Protein AF-A0A139HBT8-F1 (afdb_monomer)

Sequence (169 aa):
MERLTIATDGSRWSGDAAGCAFAMQWYDGHSSLRIVGFLRAIAPVAHAEFAELAGIELAFEHLLWDLEHGNVRGEVGHIDFVSDCLNAVNKINAVRSGTSEYEGTRVRRVVEMAEQVLGEYGIVVSFRWVRRNTLPEQQDADAWANEASSLSWEHGLVEEQTITRRKRS

InterPro domains:
  IPR012337 Ribonuclease H-like superfamily [SSF53098] (4-151)
  IPR036397 Ribonuclease H superfa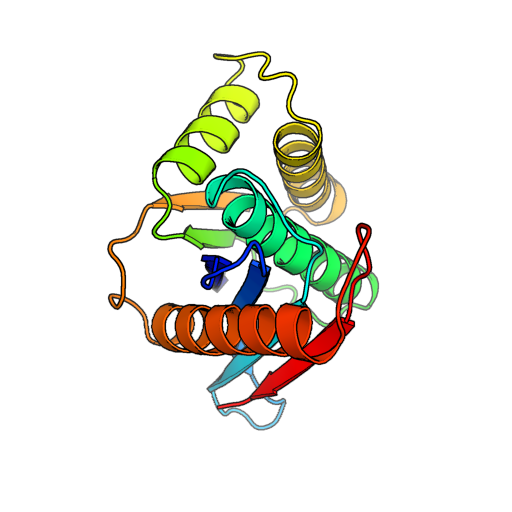mily [G3DSA:3.30.420.10] (1-150)

Solvent-accessible surface area (backbone atoms only — not comparable to full-atom values): 8591 Å² total; per-residue (Å²): 121,42,74,48,56,37,19,27,20,38,24,65,46,86,92,42,16,13,4,11,5,22,14,21,74,40,69,77,84,74,87,43,80,34,42,35,36,40,25,28,15,32,22,57,53,99,46,55,60,57,26,33,48,49,5,50,43,52,46,47,58,52,49,52,53,32,53,77,70,63,70,54,63,91,53,53,41,33,41,34,43,34,28,58,53,51,66,51,41,49,52,41,53,29,40,72,67,69,76,37,84,68,81,53,65,66,49,50,50,47,47,52,52,45,48,46,43,32,75,78,69,64,24,46,66,47,77,40,67,42,70,78,74,74,46,76,32,37,46,52,4,44,55,35,2,47,50,14,8,50,50,17,52,78,68,60,47,86,51,90,49,78,52,76,47,83,50,76,107

Mean predicted aligned error: 5.36 Å

Organism: NCBI:txid321146

Radius of gyration: 15.25 Å; Cα contacts (8 Å, |Δi|>4): 388; chains: 1; bounding box: 41×29×39 Å

pLDDT: mean 86.59, std 10.8, range [56.44, 97.38]

Structure (mmCIF, N/CA/C/O backbone):
data_AF-A0A139HBT8-F1
#
_entry.id   AF-A0A139HBT8-F1
#
loop_
_atom_site.group_PDB
_atom_site.id
_atom_site.type_symbol
_atom_site.label_atom_id
_atom_site.label_alt_id
_atom_site.label_comp_id
_atom_site.label_asym_id
_atom_site.label_entity_id
_atom_site.label_seq_id
_atom_site.pdbx_PDB_ins_code
_atom_site.Cartn_x
_atom_site.Cartn_y
_atom_site.Cartn_z
_atom_site.occupancy
_atom_site.B_iso_or_equiv
_atom_site.auth_seq_id
_atom_site.auth_comp_id
_atom_site.auth_asym_id
_atom_site.auth_atom_id
_atom_site.pdbx_PDB_model_num
ATOM 1 N N . MET A 1 1 ? -16.261 -4.623 15.830 1.00 60.69 1 MET A N 1
ATOM 2 C CA . MET A 1 1 ? -15.343 -3.771 15.056 1.00 60.69 1 MET A CA 1
ATOM 3 C C . MET A 1 1 ? -14.705 -4.661 14.012 1.00 60.69 1 MET A C 1
ATOM 5 O O . MET A 1 1 ? -14.072 -5.645 14.381 1.00 60.69 1 MET A O 1
ATOM 9 N N . GLU A 1 2 ? -15.011 -4.404 12.746 1.00 81.38 2 GLU A N 1
ATOM 10 C CA . GLU A 1 2 ? -14.566 -5.207 11.606 1.00 81.38 2 GLU A CA 1
ATOM 11 C C . GLU A 1 2 ? -13.110 -4.862 11.261 1.00 81.38 2 GLU A C 1
ATOM 13 O O . GLU A 1 2 ? -12.663 -3.727 11.466 1.00 81.38 2 GLU A O 1
ATOM 18 N N . ARG A 1 3 ? -12.365 -5.864 10.783 1.00 86.94 3 ARG A N 1
ATOM 19 C CA . ARG A 1 3 ? -10.959 -5.740 10.395 1.00 86.94 3 ARG A CA 1
ATOM 20 C C . ARG A 1 3 ? -10.827 -6.017 8.903 1.00 86.94 3 ARG A C 1
ATOM 22 O O . ARG A 1 3 ? -11.146 -7.117 8.463 1.00 86.94 3 ARG A O 1
ATOM 29 N N . LEU A 1 4 ? -10.345 -5.036 8.152 1.00 89.94 4 LEU A N 1
ATOM 30 C CA . LEU A 1 4 ? -10.095 -5.146 6.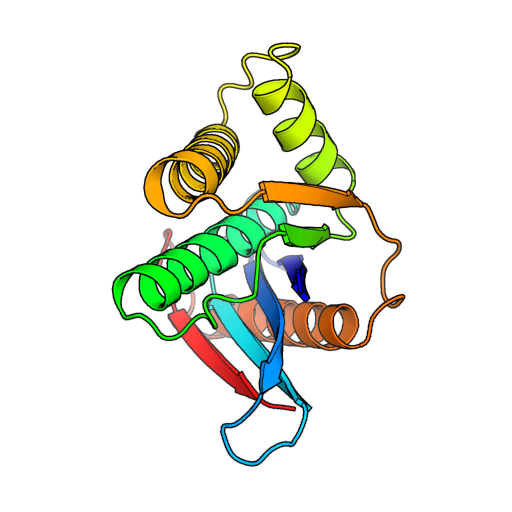716 1.00 89.94 4 LEU A CA 1
ATOM 31 C C . LEU A 1 4 ? -8.633 -5.530 6.476 1.00 89.94 4 LEU A C 1
ATOM 33 O O . LEU A 1 4 ? -7.744 -5.025 7.156 1.00 89.94 4 LEU A O 1
ATOM 37 N N . THR A 1 5 ? -8.376 -6.399 5.501 1.00 93.06 5 THR A N 1
ATOM 38 C CA . THR A 1 5 ? -7.015 -6.700 5.034 1.00 93.06 5 THR A CA 1
ATOM 39 C C . THR A 1 5 ? -6.868 -6.249 3.589 1.00 93.06 5 THR A C 1
ATOM 41 O O . THR A 1 5 ? -7.685 -6.610 2.744 1.00 93.06 5 THR A O 1
ATOM 44 N N . ILE A 1 6 ? -5.821 -5.475 3.323 1.00 95.38 6 ILE A N 1
ATOM 45 C CA . ILE A 1 6 ? -5.417 -5.013 2.002 1.00 95.38 6 ILE A CA 1
ATOM 46 C C . ILE A 1 6 ? -4.040 -5.609 1.713 1.00 95.38 6 ILE A C 1
ATOM 48 O O . ILE A 1 6 ? -3.063 -5.283 2.388 1.00 95.38 6 ILE A O 1
ATOM 52 N N . ALA A 1 7 ? -3.968 -6.505 0.735 1.00 96.81 7 ALA A N 1
ATOM 53 C CA . ALA A 1 7 ? -2.717 -7.069 0.251 1.00 96.81 7 ALA A CA 1
ATOM 54 C C . ALA A 1 7 ? -2.146 -6.202 -0.867 1.00 96.81 7 ALA A C 1
ATOM 56 O O . ALA A 1 7 ? -2.885 -5.759 -1.741 1.00 96.81 7 ALA A O 1
ATOM 57 N N . THR A 1 8 ? -0.841 -5.967 -0.845 1.00 97.12 8 THR A N 1
ATOM 58 C CA . THR A 1 8 ? -0.134 -5.124 -1.816 1.00 97.12 8 THR A CA 1
ATOM 59 C C . THR A 1 8 ? 1.067 -5.871 -2.367 1.00 97.12 8 THR A C 1
ATOM 61 O O . THR A 1 8 ? 1.713 -6.596 -1.609 1.00 97.12 8 THR A O 1
ATOM 64 N N . ASP A 1 9 ? 1.393 -5.640 -3.633 1.00 96.00 9 ASP A N 1
ATOM 65 C CA . ASP A 1 9 ? 2.559 -6.231 -4.289 1.00 96.00 9 ASP A CA 1
ATOM 66 C C . ASP A 1 9 ? 3.193 -5.254 -5.288 1.00 96.00 9 ASP A C 1
ATOM 68 O O . ASP A 1 9 ? 2.511 -4.405 -5.883 1.00 96.00 9 ASP A O 1
ATOM 72 N N . GLY A 1 10 ? 4.506 -5.377 -5.465 1.00 94.00 10 GLY A N 1
ATOM 73 C CA . GLY A 1 10 ? 5.295 -4.655 -6.449 1.00 94.00 10 GLY A CA 1
ATOM 74 C C . GLY A 1 10 ? 6.100 -5.611 -7.321 1.00 94.00 10 GLY A C 1
ATOM 75 O O . GLY A 1 10 ? 6.935 -6.367 -6.839 1.00 94.00 10 GLY A O 1
ATOM 76 N N . SER A 1 11 ? 5.943 -5.502 -8.638 1.00 92.00 11 SER A N 1
ATOM 77 C CA . SER A 1 11 ? 6.692 -6.300 -9.604 1.00 92.00 11 SER A CA 1
ATOM 78 C C . SER A 1 11 ? 7.639 -5.443 -10.436 1.00 92.00 11 SER A C 1
ATOM 80 O O . SER A 1 11 ? 7.325 -4.326 -10.859 1.00 92.00 11 SER A O 1
ATOM 82 N N . ARG A 1 12 ? 8.813 -6.012 -10.712 1.00 89.69 12 ARG A N 1
ATOM 83 C CA . ARG A 1 12 ? 9.764 -5.524 -11.710 1.00 89.69 12 ARG A CA 1
ATOM 84 C C . ARG A 1 12 ? 10.027 -6.642 -12.711 1.00 89.69 12 ARG A C 1
ATOM 86 O O . ARG A 1 12 ? 10.636 -7.654 -12.360 1.00 89.69 12 ARG A O 1
ATOM 93 N N . TRP A 1 13 ? 9.623 -6.435 -13.958 1.00 73.56 13 TRP A N 1
ATOM 94 C CA . TRP A 1 13 ? 9.933 -7.325 -15.070 1.00 73.56 13 TRP A CA 1
ATOM 95 C C . TRP A 1 13 ? 11.216 -6.869 -15.791 1.00 73.56 13 TRP A C 1
ATOM 97 O O . TRP A 1 13 ? 11.749 -5.786 -15.547 1.00 73.56 13 TRP A O 1
ATOM 107 N N . SER A 1 14 ? 11.792 -7.733 -16.628 1.00 63.78 14 SER A N 1
ATOM 108 C CA . SER A 1 14 ? 13.081 -7.500 -17.297 1.00 63.78 14 SER A CA 1
ATOM 109 C C . SER A 1 14 ? 13.111 -6.187 -18.091 1.00 63.78 14 SER A C 1
ATOM 111 O O . SER A 1 14 ? 12.121 -5.842 -18.727 1.00 63.78 14 SER A O 1
ATOM 113 N N . GLY A 1 15 ? 14.261 -5.502 -18.135 1.00 57.91 15 GLY A N 1
ATOM 114 C CA . GLY A 1 15 ? 14.422 -4.285 -18.951 1.00 57.91 15 GLY A CA 1
ATOM 115 C C . GLY A 1 15 ? 13.815 -3.025 -18.330 1.00 57.91 15 GLY A C 1
ATOM 116 O O . GLY A 1 15 ? 13.382 -2.133 -19.045 1.00 57.91 15 GLY A O 1
ATOM 117 N N . ASP A 1 16 ? 13.793 -2.985 -16.999 1.00 70.75 16 ASP A N 1
ATOM 118 C CA . ASP A 1 16 ? 13.393 -1.865 -16.145 1.00 70.75 16 ASP A CA 1
ATOM 119 C C . ASP A 1 16 ? 11.887 -1.621 -15.985 1.00 70.75 16 ASP A C 1
ATOM 121 O O . ASP A 1 16 ? 11.522 -0.862 -15.101 1.00 70.75 16 ASP A O 1
ATOM 125 N N . ALA A 1 17 ? 11.002 -2.327 -16.691 1.00 82.56 17 ALA A N 1
ATOM 126 C CA . ALA A 1 17 ? 9.555 -2.193 -16.500 1.00 82.56 17 ALA A CA 1
ATOM 127 C C . ALA A 1 17 ? 9.098 -2.547 -15.070 1.00 82.56 17 ALA A C 1
ATOM 129 O O . ALA A 1 17 ? 9.541 -3.533 -14.476 1.00 82.56 17 ALA A O 1
ATOM 130 N N . ALA A 1 18 ? 8.156 -1.778 -14.523 1.00 89.44 18 ALA A N 1
ATOM 131 C CA . ALA A 1 18 ? 7.674 -1.961 -13.158 1.00 89.44 18 ALA A CA 1
ATOM 132 C C . ALA A 1 18 ? 6.172 -1.707 -13.028 1.00 89.44 18 ALA A C 1
ATOM 134 O O . ALA A 1 18 ? 5.562 -0.955 -13.788 1.00 89.44 18 ALA A O 1
ATOM 135 N N . GLY A 1 19 ? 5.563 -2.370 -12.057 1.00 91.81 19 GLY A N 1
ATOM 136 C CA . GLY A 1 19 ? 4.147 -2.252 -11.770 1.00 91.81 19 GLY A CA 1
ATOM 137 C C . GLY A 1 19 ? 3.869 -2.568 -10.317 1.00 91.81 19 GLY A C 1
ATOM 138 O O . GLY A 1 19 ? 4.645 -3.253 -9.658 1.00 91.81 19 GLY A O 1
ATOM 139 N N . CYS A 1 20 ? 2.761 -2.061 -9.812 1.00 94.38 20 CYS A N 1
ATOM 140 C CA . CYS A 1 20 ? 2.296 -2.377 -8.477 1.00 94.38 20 CYS A CA 1
ATOM 141 C C . CYS A 1 20 ? 0.800 -2.648 -8.489 1.00 94.38 20 CYS A C 1
ATOM 143 O O . CYS A 1 20 ? 0.084 -2.270 -9.423 1.00 94.38 20 CYS A O 1
ATOM 145 N N . ALA A 1 21 ? 0.322 -3.312 -7.451 1.00 95.56 21 ALA A N 1
ATOM 146 C CA . ALA A 1 21 ? -1.092 -3.550 -7.268 1.00 95.56 21 ALA A CA 1
ATOM 147 C C . ALA A 1 21 ? -1.442 -3.663 -5.791 1.00 95.56 21 ALA A C 1
ATOM 149 O O . ALA A 1 21 ? -0.590 -3.869 -4.924 1.00 95.56 21 ALA A O 1
ATOM 150 N N . PHE A 1 22 ? -2.737 -3.569 -5.528 1.00 96.00 22 PHE A N 1
ATOM 151 C CA . PHE A 1 22 ? -3.314 -4.055 -4.293 1.00 96.00 22 PHE A CA 1
ATOM 152 C C . PHE A 1 22 ? -4.601 -4.813 -4.567 1.00 96.00 22 PHE A C 1
ATOM 154 O O . PHE A 1 22 ? -5.258 -4.607 -5.591 1.00 96.00 22 PHE A O 1
ATOM 161 N N . ALA A 1 23 ? -4.979 -5.642 -3.609 1.00 94.38 23 ALA A N 1
ATOM 162 C CA . ALA A 1 23 ? -6.229 -6.365 -3.589 1.00 94.38 23 ALA A CA 1
ATOM 163 C C . ALA A 1 23 ? -6.765 -6.458 -2.158 1.00 94.38 23 ALA A C 1
ATOM 165 O O . ALA A 1 23 ? -6.015 -6.478 -1.183 1.00 94.38 23 ALA A O 1
ATOM 166 N N . MET A 1 24 ? -8.081 -6.520 -2.024 1.00 91.56 24 MET A N 1
ATOM 167 C CA . MET A 1 24 ? -8.766 -6.706 -0.754 1.00 91.56 24 MET A CA 1
ATOM 168 C C . MET A 1 24 ? -10.051 -7.495 -0.965 1.00 91.56 24 MET A C 1
ATOM 170 O O . MET A 1 24 ? -10.688 -7.406 -2.018 1.00 91.56 24 MET A O 1
ATOM 174 N N . GLN A 1 25 ? -10.465 -8.230 0.060 1.00 86.69 25 GLN A N 1
ATOM 175 C CA . GLN A 1 25 ? -11.813 -8.776 0.115 1.00 86.69 25 GLN A CA 1
ATOM 176 C C . GLN A 1 25 ? -12.806 -7.656 0.413 1.00 86.69 25 GLN A C 1
ATOM 178 O O . GLN A 1 25 ? -12.676 -6.943 1.407 1.00 86.69 25 GLN A O 1
ATOM 183 N N . TRP A 1 26 ? -13.809 -7.511 -0.449 1.00 79.62 26 TRP A N 1
ATOM 184 C CA . TRP A 1 26 ? -14.831 -6.481 -0.335 1.00 79.62 26 TRP A CA 1
ATOM 185 C C . TRP A 1 26 ? -16.215 -7.015 -0.691 1.00 79.62 26 TRP A C 1
ATOM 187 O O . TRP A 1 26 ? -16.362 -7.882 -1.553 1.00 79.62 26 TRP A O 1
ATOM 197 N N . TYR A 1 27 ? -17.249 -6.471 -0.052 1.00 66.88 27 TYR A N 1
ATOM 198 C CA . TYR A 1 27 ? -18.633 -6.808 -0.374 1.00 66.88 27 TYR A CA 1
ATOM 199 C C . TYR A 1 27 ? -19.078 -6.094 -1.652 1.00 66.88 27 TYR A C 1
ATOM 201 O O . TYR A 1 27 ? -19.008 -4.871 -1.752 1.00 66.88 27 TYR A O 1
ATOM 209 N N . ASP A 1 28 ? -19.616 -6.835 -2.619 1.00 64.00 28 ASP A N 1
ATOM 210 C CA . ASP A 1 28 ? -20.095 -6.284 -3.897 1.00 64.00 28 ASP A CA 1
ATOM 211 C C . ASP A 1 28 ? -21.491 -5.627 -3.827 1.00 64.00 28 ASP A C 1
ATOM 213 O O . ASP A 1 28 ? -22.152 -5.434 -4.850 1.00 64.00 28 ASP A O 1
ATOM 217 N N . GLY A 1 29 ? -21.965 -5.309 -2.618 1.00 57.22 29 GLY A N 1
ATOM 218 C CA . GLY A 1 29 ? -23.314 -4.796 -2.365 1.00 57.22 29 GLY A CA 1
ATOM 219 C C . GLY A 1 29 ? -24.425 -5.855 -2.417 1.00 57.22 29 GLY A C 1
ATOM 220 O O . GLY A 1 29 ? -25.562 -5.532 -2.092 1.00 57.22 29 GLY A O 1
ATOM 221 N N . HIS A 1 30 ? -24.113 -7.113 -2.761 1.00 56.44 30 HIS A N 1
ATOM 222 C CA . HIS A 1 30 ? -25.080 -8.216 -2.890 1.00 56.44 30 HIS A CA 1
ATOM 223 C C . HIS A 1 30 ? -24.769 -9.381 -1.938 1.00 56.44 30 HIS A C 1
ATOM 225 O O . HIS A 1 30 ? -25.024 -10.544 -2.245 1.00 56.44 30 HIS A O 1
ATOM 231 N N . SER A 1 31 ? -24.197 -9.066 -0.771 1.00 57.56 31 SER A N 1
ATOM 232 C CA . SER A 1 31 ? -23.858 -10.030 0.291 1.00 57.56 31 SER A CA 1
ATOM 233 C C . SER A 1 31 ? -22.745 -11.032 -0.050 1.00 57.56 31 SER A C 1
ATOM 235 O O . SER A 1 31 ? -22.457 -11.894 0.777 1.00 57.56 31 SER A O 1
ATOM 237 N N . SER A 1 32 ? -22.090 -10.920 -1.212 1.00 66.94 32 SER A N 1
ATOM 238 C CA . SER A 1 32 ? -20.952 -11.773 -1.572 1.00 66.94 32 SER A CA 1
ATOM 239 C C . SER A 1 32 ? -19.623 -11.033 -1.399 1.00 66.94 32 SER A C 1
ATOM 241 O O . SER A 1 32 ? -19.471 -9.889 -1.833 1.00 66.94 32 SER A O 1
ATOM 243 N N . LEU A 1 33 ? -18.669 -11.684 -0.726 1.00 76.00 33 LEU A N 1
ATOM 244 C CA . LEU A 1 33 ? -17.282 -11.229 -0.649 1.00 76.00 33 LEU A CA 1
ATOM 245 C C . LEU A 1 33 ? -16.593 -11.554 -1.974 1.00 76.00 33 LEU A C 1
ATOM 247 O O . LEU A 1 33 ? -16.593 -12.706 -2.408 1.00 76.00 33 LEU A O 1
ATOM 251 N N . ARG A 1 34 ? -16.000 -10.542 -2.603 1.00 84.06 34 ARG A N 1
ATOM 252 C CA . ARG A 1 34 ? -15.160 -10.687 -3.794 1.00 84.06 34 ARG A CA 1
ATOM 253 C C . ARG A 1 34 ? -13.810 -10.046 -3.558 1.00 84.06 34 ARG A C 1
ATOM 255 O O . ARG A 1 34 ? -13.711 -9.080 -2.803 1.00 84.06 34 ARG A O 1
ATOM 262 N N . ILE A 1 35 ? -12.791 -10.539 -4.250 1.00 85.12 35 ILE A N 1
ATOM 263 C CA . ILE A 1 35 ? -11.504 -9.856 -4.279 1.00 85.12 35 ILE A CA 1
ATOM 264 C C . ILE A 1 35 ? -11.596 -8.741 -5.316 1.00 85.12 35 ILE A C 1
ATOM 266 O O . ILE A 1 35 ? -11.939 -8.955 -6.482 1.00 85.12 35 ILE A O 1
ATOM 270 N N . VAL A 1 36 ? -11.341 -7.523 -4.860 1.00 88.19 36 VAL A N 1
ATOM 271 C CA . VAL A 1 36 ? -11.303 -6.322 -5.687 1.00 88.19 36 VAL A CA 1
ATOM 272 C C . VAL A 1 36 ? -9.988 -5.612 -5.454 1.00 88.19 36 VAL A C 1
ATOM 274 O O . VAL A 1 36 ? -9.402 -5.699 -4.380 1.00 88.19 36 VAL A O 1
ATOM 277 N N . GLY A 1 37 ? -9.546 -4.851 -6.440 1.00 90.38 37 GLY A N 1
ATOM 278 C CA . GLY A 1 37 ? -8.373 -4.021 -6.254 1.00 90.38 37 GLY A CA 1
ATOM 279 C C . GLY A 1 37 ? -8.031 -3.228 -7.489 1.00 90.38 37 GLY A C 1
ATOM 280 O O . GLY A 1 37 ? -8.843 -3.102 -8.415 1.00 90.38 37 GLY A O 1
ATOM 281 N N . PHE A 1 38 ? -6.832 -2.672 -7.477 1.00 92.00 38 PHE A N 1
ATOM 282 C CA . PHE A 1 38 ? -6.321 -1.868 -8.567 1.00 92.00 38 PHE A CA 1
ATOM 283 C C . PHE A 1 38 ? -4.878 -2.243 -8.845 1.00 92.00 38 PHE A C 1
ATOM 285 O O . PHE A 1 38 ? -4.127 -2.615 -7.946 1.00 92.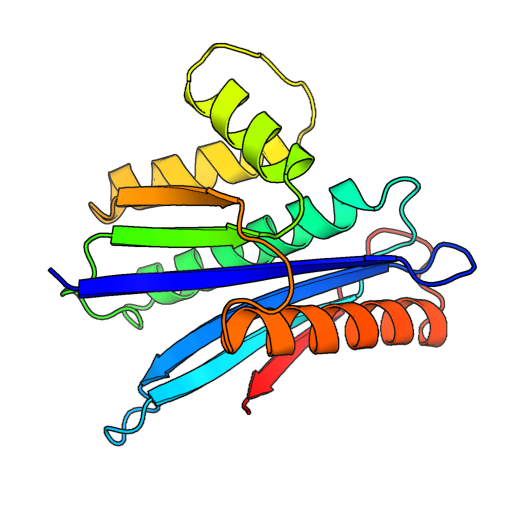00 38 PHE A O 1
ATOM 292 N N . LEU A 1 39 ? -4.506 -2.098 -10.107 1.00 92.50 39 LEU A N 1
ATOM 293 C CA . LEU A 1 39 ? -3.130 -2.191 -10.561 1.00 92.50 39 LEU A CA 1
ATOM 294 C C . LEU A 1 39 ? -2.703 -0.862 -11.157 1.00 92.50 39 LEU A C 1
ATOM 296 O O . LEU A 1 39 ? -3.542 -0.128 -11.691 1.00 92.50 39 LEU A O 1
ATOM 300 N N . ARG A 1 40 ? -1.407 -0.580 -11.081 1.00 91.69 40 ARG A N 1
ATOM 301 C CA . ARG A 1 40 ? -0.770 0.614 -11.617 1.00 91.69 40 ARG A CA 1
ATOM 302 C C . ARG A 1 40 ? 0.531 0.232 -12.306 1.00 91.69 40 ARG A C 1
ATOM 304 O O . ARG A 1 40 ? 1.475 -0.211 -11.656 1.00 91.69 40 ARG A O 1
ATOM 311 N N . ALA A 1 41 ? 0.592 0.447 -13.617 1.00 88.69 41 ALA A N 1
ATOM 312 C CA . ALA A 1 41 ? 1.877 0.503 -14.306 1.00 88.69 41 ALA A CA 1
ATOM 313 C C . ALA A 1 41 ? 2.618 1.753 -13.822 1.00 88.69 41 ALA A C 1
ATOM 315 O O . ALA A 1 41 ? 2.013 2.828 -13.772 1.00 88.69 41 ALA A O 1
ATOM 316 N N . ILE A 1 42 ? 3.889 1.607 -13.454 1.00 85.69 42 ILE A N 1
ATOM 317 C CA . ILE A 1 42 ? 4.757 2.730 -13.099 1.00 85.69 42 ILE A CA 1
ATOM 318 C C . ILE A 1 42 ? 5.957 2.754 -14.032 1.00 85.69 42 ILE A C 1
ATOM 320 O O . ILE A 1 42 ? 6.282 1.768 -14.699 1.00 85.69 42 ILE A O 1
ATOM 324 N N . ALA A 1 43 ? 6.614 3.904 -14.088 1.00 76.62 43 ALA A N 1
ATOM 325 C CA . ALA A 1 43 ? 7.830 4.030 -14.860 1.00 76.62 43 ALA A CA 1
ATOM 326 C C . ALA A 1 43 ? 8.916 3.080 -14.386 1.00 76.62 43 ALA A C 1
ATOM 328 O O . ALA A 1 43 ? 8.886 2.615 -13.241 1.00 76.62 43 ALA A O 1
ATOM 329 N N . PRO A 1 44 ? 9.906 2.855 -15.250 1.00 70.38 44 PRO A N 1
ATOM 330 C CA . PRO A 1 44 ? 11.046 2.071 -14.885 1.00 70.38 44 PRO A CA 1
ATOM 331 C C . PRO A 1 44 ? 11.732 2.536 -13.604 1.00 70.38 44 PRO A C 1
ATOM 333 O O . PRO A 1 44 ? 12.082 3.707 -13.456 1.00 70.38 44 PRO A O 1
ATOM 336 N N . VAL A 1 45 ? 11.924 1.608 -12.664 1.00 69.38 45 VAL A N 1
ATOM 337 C CA . VAL A 1 45 ? 12.553 1.893 -11.368 1.00 69.38 45 VAL A CA 1
ATOM 338 C C . VAL A 1 45 ? 13.774 1.017 -11.154 1.00 69.38 45 VAL A C 1
ATOM 340 O O . VAL A 1 45 ? 13.790 -0.179 -11.453 1.00 69.38 45 VAL A O 1
ATOM 343 N N . ALA A 1 46 ? 14.811 1.609 -10.564 1.00 61.53 46 ALA A N 1
ATOM 344 C CA . ALA A 1 46 ? 16.060 0.907 -10.287 1.00 61.53 46 ALA A CA 1
ATOM 345 C C . ALA A 1 46 ? 15.908 -0.186 -9.209 1.00 61.53 46 ALA A C 1
ATOM 347 O O . ALA A 1 46 ? 16.688 -1.143 -9.187 1.00 61.53 46 ALA A O 1
ATOM 348 N N . HIS A 1 47 ? 14.899 -0.078 -8.334 1.00 77.12 47 HIS A N 1
ATOM 349 C CA . HIS A 1 47 ? 14.734 -0.930 -7.155 1.00 77.12 47 HIS A CA 1
ATOM 350 C C . HIS A 1 47 ? 13.311 -1.488 -7.042 1.00 77.12 47 HIS A C 1
ATOM 352 O O . HIS A 1 47 ? 12.350 -0.726 -7.037 1.00 77.12 47 HIS A O 1
ATOM 358 N N . ALA A 1 48 ? 13.189 -2.813 -6.885 1.00 82.50 48 ALA A N 1
ATOM 359 C CA . ALA A 1 48 ? 11.902 -3.504 -6.728 1.00 82.50 48 ALA A CA 1
ATOM 360 C C . ALA A 1 48 ? 11.093 -2.973 -5.532 1.00 82.50 48 ALA A C 1
ATOM 362 O O . ALA A 1 48 ? 9.894 -2.766 -5.638 1.00 82.50 48 ALA A O 1
ATOM 363 N N . GLU A 1 49 ? 11.769 -2.625 -4.434 1.00 88.69 49 GLU A N 1
ATOM 364 C CA . GLU A 1 49 ? 11.144 -2.005 -3.261 1.00 88.69 49 GLU A CA 1
ATOM 365 C C . GLU A 1 49 ? 10.340 -0.737 -3.586 1.00 88.69 49 GLU A C 1
ATOM 367 O O . GLU A 1 49 ? 9.351 -0.443 -2.918 1.00 88.69 49 GLU A O 1
ATOM 372 N N . PHE A 1 50 ? 10.741 0.034 -4.596 1.00 88.44 50 PHE A N 1
ATOM 373 C CA . PHE A 1 50 ? 9.986 1.223 -4.972 1.00 88.44 50 PHE A CA 1
ATOM 374 C C . PHE A 1 50 ? 8.601 0.855 -5.512 1.00 88.44 50 PHE A C 1
ATOM 376 O O . PHE A 1 50 ? 7.627 1.525 -5.179 1.00 88.44 50 PHE A O 1
ATOM 383 N N . ALA A 1 51 ? 8.506 -0.221 -6.300 1.00 91.25 51 ALA A N 1
ATOM 384 C CA . ALA A 1 51 ? 7.228 -0.742 -6.777 1.00 91.25 51 ALA A CA 1
ATOM 385 C C . ALA A 1 51 ? 6.367 -1.251 -5.609 1.00 91.25 51 ALA A C 1
ATOM 387 O O . ALA A 1 51 ? 5.169 -0.994 -5.572 1.00 91.25 51 ALA A O 1
ATOM 388 N N . GLU A 1 52 ? 6.989 -1.879 -4.613 1.00 93.75 52 GLU A N 1
ATOM 389 C CA . GLU A 1 52 ? 6.313 -2.362 -3.399 1.00 93.75 52 GLU A CA 1
ATOM 390 C C . GLU A 1 52 ? 5.694 -1.208 -2.600 1.00 93.75 52 GLU A C 1
ATOM 392 O O . GLU A 1 52 ? 4.507 -1.217 -2.270 1.00 93.75 52 GLU A O 1
ATOM 397 N N . LEU A 1 53 ? 6.480 -0.157 -2.343 1.00 93.69 53 LEU A N 1
ATOM 398 C CA . LEU A 1 53 ? 5.998 1.049 -1.666 1.00 93.69 53 LEU A CA 1
ATOM 399 C C . LEU A 1 53 ? 4.921 1.769 -2.487 1.00 93.69 53 LEU A C 1
ATOM 401 O O . LEU A 1 53 ? 3.948 2.255 -1.913 1.00 93.69 53 LEU A O 1
ATOM 405 N N . ALA A 1 54 ? 5.053 1.796 -3.816 1.00 92.50 54 ALA A N 1
ATOM 406 C CA . ALA A 1 54 ? 4.037 2.356 -4.701 1.00 92.50 54 ALA A CA 1
ATOM 407 C C . ALA A 1 54 ? 2.718 1.562 -4.657 1.00 92.50 54 ALA A C 1
ATOM 409 O O . ALA A 1 54 ? 1.655 2.154 -4.827 1.00 92.50 54 ALA A O 1
ATOM 410 N N . GLY A 1 55 ? 2.754 0.245 -4.425 1.00 94.50 55 GLY A N 1
ATOM 411 C CA . GLY A 1 55 ? 1.555 -0.579 -4.228 1.00 94.50 55 GLY A CA 1
ATOM 412 C C . GLY A 1 55 ? 0.806 -0.222 -2.943 1.00 94.50 55 GLY A C 1
ATOM 413 O O . GLY A 1 55 ? -0.415 -0.063 -2.955 1.00 94.50 55 GLY A O 1
ATOM 414 N N . ILE A 1 56 ? 1.546 -0.008 -1.852 1.00 96.50 56 ILE A N 1
ATOM 415 C CA . ILE A 1 56 ? 0.990 0.463 -0.573 1.00 96.50 56 ILE A CA 1
ATOM 416 C C . ILE A 1 56 ? 0.394 1.865 -0.720 1.00 96.50 56 ILE A C 1
ATOM 418 O O . ILE A 1 56 ? -0.709 2.13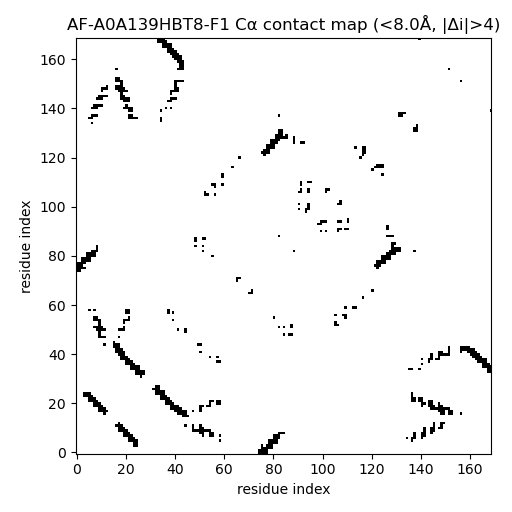0 -0.247 1.00 96.50 56 ILE A O 1
ATOM 422 N N . GLU A 1 57 ? 1.096 2.759 -1.407 1.00 94.88 57 GLU A N 1
ATOM 423 C CA . GLU A 1 57 ? 0.633 4.120 -1.663 1.00 94.88 57 GLU A CA 1
ATOM 424 C C . GLU A 1 57 ? -0.633 4.155 -2.527 1.00 94.88 57 GLU A C 1
ATOM 426 O O . GLU A 1 57 ? -1.593 4.830 -2.163 1.00 94.88 57 GLU A O 1
ATOM 431 N N . LEU A 1 58 ? -0.681 3.368 -3.608 1.00 94.62 58 LEU A N 1
ATOM 432 C CA . LEU A 1 58 ? -1.881 3.187 -4.430 1.00 94.62 58 LEU A CA 1
ATOM 433 C C . LEU A 1 58 ? -3.071 2.733 -3.572 1.00 94.62 58 LEU A C 1
ATOM 435 O O . LEU A 1 58 ? -4.170 3.272 -3.699 1.00 94.62 58 LEU A O 1
ATOM 439 N N . ALA A 1 59 ? -2.861 1.759 -2.687 1.00 95.44 59 ALA A N 1
ATOM 440 C CA . ALA A 1 59 ? -3.906 1.279 -1.794 1.00 95.44 59 ALA A CA 1
ATOM 441 C C . ALA A 1 59 ? -4.431 2.376 -0.852 1.00 95.44 59 ALA A C 1
ATOM 443 O O . ALA A 1 59 ? -5.642 2.462 -0.648 1.00 95.44 59 ALA A O 1
ATOM 444 N N . PHE A 1 60 ? -3.566 3.251 -0.329 1.00 96.06 60 PHE A N 1
ATOM 445 C CA . PHE A 1 60 ? -4.005 4.404 0.463 1.00 96.06 60 PHE A CA 1
ATOM 446 C C . PHE A 1 60 ? -4.767 5.444 -0.349 1.00 96.06 60 PHE A C 1
ATOM 448 O O . PHE A 1 60 ? -5.790 5.927 0.123 1.00 96.06 60 PHE A O 1
ATOM 455 N N . GLU A 1 61 ? -4.304 5.782 -1.553 1.00 93.56 61 GLU A N 1
ATOM 456 C CA . GLU A 1 61 ? -4.989 6.748 -2.421 1.00 93.56 61 GLU A CA 1
ATOM 457 C C . GLU A 1 61 ? -6.437 6.315 -2.690 1.00 93.56 61 GLU A C 1
ATOM 459 O O . GLU A 1 61 ? -7.360 7.127 -2.627 1.00 93.56 61 GLU A O 1
ATOM 464 N N . HIS A 1 62 ? -6.651 5.018 -2.919 1.00 91.62 62 HIS A N 1
ATOM 465 C CA . HIS A 1 62 ? -7.991 4.463 -3.085 1.00 91.62 62 HIS A CA 1
ATOM 466 C C . HIS A 1 62 ? -8.777 4.380 -1.774 1.00 91.62 62 HIS A C 1
ATOM 468 O O . HIS A 1 62 ? -9.957 4.723 -1.762 1.00 91.62 62 HIS A O 1
ATOM 474 N N . LEU A 1 63 ? -8.141 3.967 -0.675 1.00 92.44 63 LEU A N 1
ATOM 475 C CA . LEU A 1 63 ? -8.781 3.898 0.638 1.00 92.44 63 LEU A CA 1
ATOM 476 C C . LEU A 1 63 ? -9.279 5.272 1.103 1.00 92.44 63 LEU A C 1
ATOM 478 O O . LEU A 1 63 ? -10.408 5.378 1.570 1.00 92.44 63 LEU A O 1
ATOM 482 N N . LEU A 1 64 ? -8.455 6.314 0.977 1.00 93.38 64 LEU A N 1
ATOM 483 C CA . LEU A 1 64 ? -8.820 7.679 1.355 1.00 93.38 64 LEU A CA 1
ATOM 484 C C . LEU A 1 64 ? -9.983 8.182 0.505 1.00 93.38 64 LEU A C 1
ATOM 486 O O . LEU A 1 64 ? -10.960 8.674 1.058 1.00 93.38 64 LEU A O 1
ATOM 490 N N . TRP A 1 65 ? -9.942 7.957 -0.812 1.00 91.50 65 TRP A N 1
ATOM 491 C CA . TRP A 1 65 ? -11.070 8.291 -1.679 1.00 91.50 65 TRP A CA 1
ATOM 492 C C . TRP A 1 65 ? -12.356 7.568 -1.244 1.00 91.50 65 TRP A C 1
ATOM 494 O O . TRP A 1 65 ? -13.409 8.195 -1.134 1.00 91.50 65 TRP A O 1
ATOM 504 N N . ASP A 1 66 ? -12.286 6.269 -0.936 1.00 89.00 66 ASP A N 1
ATOM 505 C CA . ASP A 1 66 ? -13.444 5.502 -0.465 1.00 89.00 66 ASP A CA 1
ATOM 506 C C . ASP A 1 66 ? -13.957 5.976 0.906 1.00 89.00 66 ASP A C 1
ATOM 508 O O . ASP A 1 66 ? -15.167 5.968 1.139 1.00 89.00 66 ASP A O 1
ATOM 512 N N . LEU A 1 67 ? -13.073 6.403 1.810 1.00 89.88 67 LEU A N 1
ATOM 513 C CA . LEU A 1 67 ? -13.438 6.960 3.115 1.00 89.88 67 LEU A CA 1
ATOM 514 C C . LEU A 1 67 ? -14.122 8.326 2.975 1.00 89.88 67 LEU A C 1
ATOM 516 O O . LEU A 1 67 ? -15.196 8.529 3.542 1.00 89.88 67 LEU A O 1
ATOM 520 N N . GLU A 1 68 ? -13.557 9.224 2.166 1.00 91.31 68 GLU A N 1
ATOM 521 C CA . GLU A 1 68 ? -14.111 10.555 1.878 1.00 91.31 68 GLU A CA 1
ATOM 522 C C . GLU A 1 68 ? -15.515 10.480 1.263 1.00 91.31 68 GLU A C 1
ATOM 524 O O . GLU A 1 68 ? -16.376 11.313 1.549 1.00 91.31 68 GLU A O 1
ATOM 529 N N . HIS A 1 69 ? -15.765 9.460 0.437 1.00 88.50 69 HIS A N 1
ATOM 530 C CA . HIS A 1 69 ? -17.041 9.267 -0.255 1.00 88.50 69 HIS A CA 1
ATOM 531 C C . HIS A 1 69 ? -18.007 8.338 0.497 1.00 88.50 69 HIS A C 1
ATOM 533 O O . HIS A 1 69 ? -19.090 8.045 -0.009 1.00 88.50 69 HIS A O 1
ATOM 539 N N . GLY A 1 70 ? -17.650 7.879 1.704 1.00 82.81 70 GLY A N 1
ATOM 540 C CA . GLY A 1 70 ? -18.510 7.031 2.535 1.00 82.81 70 GLY A CA 1
ATOM 541 C C . GLY A 1 70 ? -18.736 5.619 1.982 1.00 82.81 70 GLY A C 1
ATOM 542 O O . GLY A 1 70 ? -19.730 4.976 2.320 1.00 82.81 70 GLY A O 1
ATOM 543 N N . ASN A 1 71 ? -17.832 5.125 1.133 1.00 79.69 71 ASN A N 1
ATOM 544 C CA . ASN A 1 71 ? -17.892 3.773 0.576 1.00 79.69 71 ASN A CA 1
ATOM 545 C C . ASN A 1 71 ? -17.390 2.714 1.565 1.00 79.69 71 ASN A C 1
ATOM 547 O O . ASN A 1 71 ? -17.774 1.550 1.451 1.00 79.69 71 ASN A O 1
ATOM 551 N N . VAL A 1 72 ? -16.556 3.093 2.540 1.00 77.75 72 VAL A N 1
ATOM 552 C CA . VAL A 1 72 ? -16.109 2.195 3.615 1.00 77.75 72 VAL A CA 1
ATOM 553 C C . VAL A 1 72 ? -17.194 2.073 4.682 1.00 77.75 72 VAL A C 1
ATOM 555 O O . VAL A 1 72 ? -17.707 3.068 5.191 1.00 77.75 72 VAL A O 1
ATOM 558 N N . ARG A 1 73 ? -17.538 0.835 5.062 1.00 69.62 73 ARG A N 1
ATOM 559 C CA . ARG A 1 73 ? -18.510 0.585 6.136 1.00 69.62 73 ARG A CA 1
ATOM 560 C C . ARG A 1 73 ? -18.002 1.194 7.443 1.00 69.62 73 ARG A C 1
ATOM 562 O O . ARG A 1 73 ? -16.915 0.848 7.894 1.00 69.62 73 ARG A O 1
ATOM 569 N N . GLY A 1 74 ? -18.837 1.990 8.113 1.00 66.62 74 GLY A N 1
ATOM 570 C CA . GLY A 1 74 ? -18.512 2.609 9.410 1.00 66.62 74 GLY A CA 1
ATOM 571 C C . GLY A 1 74 ? -18.247 1.631 10.570 1.00 66.62 74 GLY A C 1
ATOM 572 O O . GLY A 1 74 ? -17.996 2.060 11.689 1.00 66.62 74 GLY A O 1
ATOM 573 N N . GLU A 1 75 ? -18.313 0.318 10.330 1.00 79.38 75 GLU A N 1
ATOM 574 C CA . GLU A 1 75 ? -17.972 -0.737 11.293 1.00 79.38 75 GLU A CA 1
ATOM 575 C C . GLU A 1 75 ? -16.482 -1.131 11.256 1.00 79.38 75 GLU A C 1
ATOM 577 O O . GLU A 1 75 ? -16.001 -1.782 12.196 1.00 79.38 75 GLU A O 1
ATOM 582 N N . VAL A 1 76 ? -15.757 -0.752 10.193 1.00 86.31 76 VAL A N 1
ATOM 583 C CA . VAL A 1 76 ? -14.313 -0.979 10.058 1.00 86.31 76 VAL A CA 1
ATOM 584 C C . VAL A 1 76 ? -13.584 -0.044 11.013 1.00 86.31 76 VAL A C 1
ATOM 586 O O . V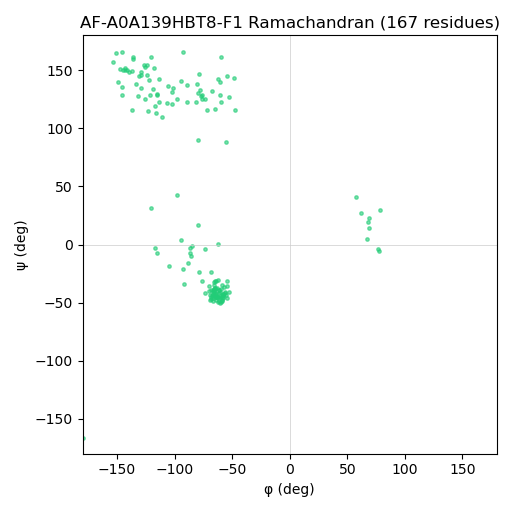AL A 1 76 ? -13.630 1.168 10.854 1.00 86.31 76 VAL A O 1
ATOM 589 N N . GLY A 1 77 ? -12.893 -0.610 12.002 1.00 89.75 77 GLY A N 1
ATOM 590 C CA . GLY A 1 77 ? -12.053 0.168 12.924 1.00 89.75 77 GLY A CA 1
ATOM 591 C C . GLY A 1 77 ? -10.572 -0.192 12.859 1.00 89.75 77 GLY A C 1
ATOM 592 O O . GLY A 1 77 ? -9.758 0.426 13.542 1.00 89.75 77 GLY A O 1
ATOM 593 N N . HIS A 1 78 ? -10.210 -1.183 12.038 1.00 94.25 78 HIS A N 1
ATOM 594 C CA . HIS A 1 78 ? -8.822 -1.589 11.830 1.00 94.25 78 HIS A CA 1
ATOM 595 C C . HIS A 1 78 ? -8.603 -2.044 10.382 1.00 94.25 78 HIS A C 1
ATOM 597 O O . HIS A 1 78 ? -9.320 -2.914 9.891 1.00 94.25 78 HIS A O 1
ATOM 603 N N . ILE A 1 79 ? -7.591 -1.488 9.717 1.00 94.75 79 ILE A N 1
ATOM 604 C CA . ILE A 1 79 ? -7.104 -1.922 8.404 1.00 94.75 79 ILE A CA 1
ATOM 605 C C . ILE A 1 79 ? -5.673 -2.463 8.517 1.00 94.75 79 ILE A C 1
ATOM 607 O O . ILE A 1 79 ? -4.780 -1.812 9.064 1.00 94.75 79 ILE A O 1
ATOM 611 N N . ASP A 1 80 ? -5.444 -3.655 7.979 1.00 95.44 80 ASP A N 1
ATOM 612 C CA . ASP A 1 80 ? -4.118 -4.239 7.819 1.00 95.44 80 ASP A CA 1
ATOM 613 C C . ASP A 1 80 ? -3.641 -4.127 6.384 1.00 95.44 80 ASP A C 1
ATOM 615 O O . ASP A 1 80 ? -4.227 -4.728 5.489 1.00 95.44 80 ASP A O 1
ATOM 619 N N . PHE A 1 81 ? -2.516 -3.454 6.194 1.00 97.19 81 PHE A N 1
ATOM 620 C CA . PHE A 1 81 ? -1.747 -3.528 4.964 1.00 97.19 81 PHE A CA 1
ATOM 621 C C . PHE A 1 81 ? -0.751 -4.677 5.085 1.00 97.19 81 PHE A C 1
ATOM 623 O O . PHE A 1 81 ? 0.058 -4.718 6.020 1.00 97.19 81 PHE A O 1
ATOM 630 N N . VAL A 1 82 ? -0.830 -5.628 4.159 1.00 96.81 82 VAL A N 1
ATOM 631 C CA . VAL A 1 82 ? 0.046 -6.800 4.120 1.00 96.81 82 VAL A CA 1
ATOM 632 C C . VAL A 1 82 ? 0.854 -6.822 2.825 1.00 96.81 82 VAL A C 1
ATOM 634 O O . VAL A 1 82 ? 0.311 -6.620 1.745 1.00 96.81 82 VAL A O 1
ATOM 637 N N . SER A 1 83 ? 2.155 -7.072 2.942 1.00 96.38 83 SER A N 1
ATOM 638 C CA . SER A 1 83 ? 3.099 -7.167 1.818 1.00 96.38 83 SER A CA 1
ATOM 639 C C . SER A 1 83 ? 4.104 -8.285 2.099 1.00 96.38 83 SER A C 1
ATOM 641 O O . SER A 1 83 ? 4.421 -8.561 3.261 1.00 96.38 83 SER A O 1
ATOM 643 N N . ASP A 1 84 ? 4.617 -8.941 1.061 1.00 94.69 84 ASP A N 1
ATOM 644 C CA . ASP A 1 84 ? 5.746 -9.873 1.169 1.00 94.69 84 ASP A CA 1
ATOM 645 C C . ASP A 1 84 ? 7.118 -9.198 1.068 1.00 94.69 84 ASP A C 1
ATOM 647 O O . ASP A 1 84 ? 8.133 -9.826 1.401 1.00 94.69 84 ASP A O 1
ATOM 651 N N . CYS A 1 85 ? 7.167 -7.903 0.759 1.00 95.31 85 CYS A N 1
ATOM 652 C CA . CYS A 1 85 ? 8.378 -7.106 0.843 1.00 95.31 85 CYS A CA 1
ATOM 653 C C . CYS A 1 85 ? 8.666 -6.680 2.289 1.00 95.31 85 CYS A C 1
ATOM 655 O O . CYS A 1 85 ? 8.281 -5.607 2.764 1.00 95.31 85 CYS A O 1
ATOM 657 N N . LEU A 1 86 ? 9.419 -7.526 3.001 1.00 95.38 86 LEU A N 1
ATOM 658 C CA . LEU A 1 86 ? 9.841 -7.271 4.383 1.00 95.38 86 LEU A CA 1
ATOM 659 C C . LEU A 1 86 ? 10.560 -5.921 4.536 1.00 95.38 86 LEU A C 1
ATOM 661 O O . LEU A 1 86 ? 10.391 -5.243 5.548 1.00 95.38 86 LEU A O 1
ATOM 665 N N . ASN A 1 87 ? 11.349 -5.516 3.536 1.00 93.19 87 ASN A N 1
ATOM 666 C CA . ASN A 1 87 ? 12.107 -4.267 3.594 1.00 93.19 87 ASN A CA 1
ATOM 667 C C . ASN A 1 87 ? 11.189 -3.036 3.589 1.00 93.19 87 ASN A C 1
ATOM 669 O O . ASN A 1 87 ? 11.373 -2.143 4.415 1.00 93.19 87 ASN A O 1
ATOM 673 N N . ALA A 1 88 ? 10.163 -3.026 2.729 1.00 93.50 88 ALA A N 1
ATOM 674 C CA . ALA A 1 88 ? 9.175 -1.951 2.673 1.00 93.50 88 ALA A CA 1
ATOM 675 C C . ALA A 1 88 ? 8.421 -1.827 4.006 1.00 93.50 88 ALA A C 1
ATOM 677 O O . ALA A 1 88 ? 8.365 -0.743 4.592 1.00 93.50 88 ALA A O 1
ATOM 678 N N . VAL A 1 89 ? 7.929 -2.952 4.541 1.00 95.94 89 VAL A N 1
ATOM 679 C CA . VAL A 1 89 ? 7.235 -2.997 5.841 1.00 95.94 89 VAL A CA 1
ATOM 680 C C . VAL A 1 89 ? 8.135 -2.496 6.974 1.00 95.94 89 VAL A C 1
ATOM 682 O O . VAL A 1 89 ? 7.702 -1.687 7.798 1.00 95.94 89 VAL A O 1
ATOM 685 N N . ASN A 1 90 ? 9.396 -2.934 7.018 1.00 94.88 90 ASN A N 1
ATOM 686 C CA . ASN A 1 90 ? 10.341 -2.513 8.051 1.00 94.88 90 ASN A CA 1
ATOM 687 C C . ASN A 1 90 ? 10.639 -1.014 7.986 1.00 94.88 90 ASN A C 1
ATOM 689 O O . ASN A 1 90 ? 10.669 -0.371 9.032 1.00 94.88 90 ASN A O 1
ATOM 693 N N . LYS A 1 91 ? 10.818 -0.437 6.791 1.00 93.75 91 LYS A N 1
ATOM 694 C CA . LYS A 1 91 ? 11.048 1.008 6.641 1.00 93.75 91 LYS A CA 1
ATOM 695 C C . LYS A 1 91 ? 9.860 1.831 7.121 1.00 93.75 91 LYS A C 1
ATOM 697 O O . LYS A 1 91 ? 10.058 2.779 7.876 1.00 93.75 91 LYS A O 1
ATOM 702 N N . ILE A 1 92 ? 8.640 1.445 6.744 1.00 94.81 92 ILE A N 1
ATOM 703 C CA . ILE A 1 92 ? 7.417 2.118 7.205 1.00 94.81 92 ILE A CA 1
ATOM 704 C C . ILE A 1 92 ? 7.321 2.058 8.732 1.00 94.81 92 ILE A C 1
ATOM 706 O O . ILE A 1 92 ? 7.144 3.086 9.384 1.00 94.81 92 ILE A O 1
ATOM 710 N N . ASN A 1 93 ? 7.496 0.873 9.322 1.00 95.06 93 ASN A N 1
ATOM 711 C CA . ASN A 1 93 ? 7.431 0.701 10.773 1.00 95.06 93 ASN A CA 1
ATOM 712 C C . ASN A 1 93 ? 8.567 1.432 11.511 1.00 95.06 93 ASN A C 1
ATOM 714 O O . ASN A 1 93 ? 8.354 1.925 12.621 1.00 95.06 93 ASN A O 1
ATOM 718 N N . ALA A 1 94 ? 9.754 1.548 10.912 1.00 92.62 94 ALA A N 1
ATOM 719 C CA . ALA A 1 94 ? 10.868 2.292 11.491 1.00 92.62 94 ALA A CA 1
ATOM 720 C C . ALA A 1 94 ? 10.587 3.804 11.522 1.00 92.62 94 ALA A C 1
ATOM 722 O O . ALA A 1 94 ? 10.762 4.437 12.563 1.00 92.62 94 ALA A O 1
ATOM 723 N N . VAL A 1 95 ? 10.070 4.364 10.422 1.00 92.81 95 VAL A N 1
ATOM 724 C CA . VAL A 1 95 ? 9.668 5.781 10.361 1.00 92.81 95 VAL A CA 1
ATOM 725 C C . VAL A 1 95 ? 8.521 6.061 11.324 1.00 92.81 95 VAL A C 1
ATOM 727 O O . VAL A 1 95 ? 8.610 6.967 12.147 1.00 92.81 95 VAL A O 1
ATOM 730 N N . ARG A 1 96 ? 7.479 5.226 11.310 1.00 91.56 96 ARG A N 1
ATOM 731 C CA . ARG A 1 96 ? 6.305 5.393 12.177 1.00 91.56 96 ARG A CA 1
ATOM 732 C C . ARG A 1 96 ? 6.629 5.294 13.670 1.00 91.56 96 ARG A C 1
ATOM 734 O O . ARG A 1 96 ? 5.956 5.909 14.487 1.00 91.56 96 ARG A O 1
ATOM 741 N N . SER A 1 97 ? 7.638 4.507 14.044 1.00 90.81 97 SER A N 1
ATOM 742 C CA . SER A 1 97 ? 8.084 4.389 15.440 1.00 90.81 97 SER A CA 1
ATOM 743 C C . SER A 1 97 ? 9.087 5.471 15.859 1.00 90.81 97 SER A C 1
ATOM 745 O O . SER A 1 97 ? 9.527 5.466 17.007 1.00 90.81 97 SER A O 1
ATOM 747 N N . GLY A 1 98 ? 9.475 6.376 14.952 1.00 88.31 98 GLY A N 1
ATOM 748 C CA . GLY A 1 98 ? 10.507 7.386 15.199 1.00 88.31 98 GLY A CA 1
ATOM 749 C C . GLY A 1 98 ? 11.918 6.806 15.338 1.00 88.31 98 GLY A C 1
ATOM 750 O O . GLY A 1 98 ? 12.821 7.486 15.815 1.00 88.31 98 GLY A O 1
ATOM 751 N N . THR A 1 99 ? 12.127 5.546 14.944 1.00 86.50 99 THR A N 1
ATOM 752 C CA . THR A 1 99 ? 13.440 4.879 15.013 1.00 86.50 99 THR A CA 1
ATOM 753 C C . THR A 1 99 ? 14.306 5.147 13.780 1.00 86.50 99 THR A C 1
ATOM 755 O O . THR A 1 99 ? 15.492 4.818 13.778 1.00 86.50 99 THR A O 1
ATOM 758 N N . SER A 1 100 ? 13.738 5.755 12.734 1.00 84.81 100 SER A N 1
ATOM 759 C CA . SER A 1 100 ? 14.449 6.172 11.526 1.00 84.81 100 SER A CA 1
ATOM 760 C C . SER A 1 100 ? 13.801 7.409 10.908 1.00 84.81 100 SER A C 1
ATOM 762 O O . SER A 1 100 ? 12.582 7.480 10.803 1.00 84.81 100 SER A O 1
ATOM 764 N N . GLU A 1 101 ? 14.615 8.341 10.418 1.00 73.62 101 GLU A N 1
ATOM 765 C CA . GLU A 1 101 ? 14.172 9.477 9.597 1.00 73.62 101 GLU A CA 1
ATOM 766 C C . GLU A 1 101 ? 14.374 9.182 8.103 1.00 73.62 101 GLU A C 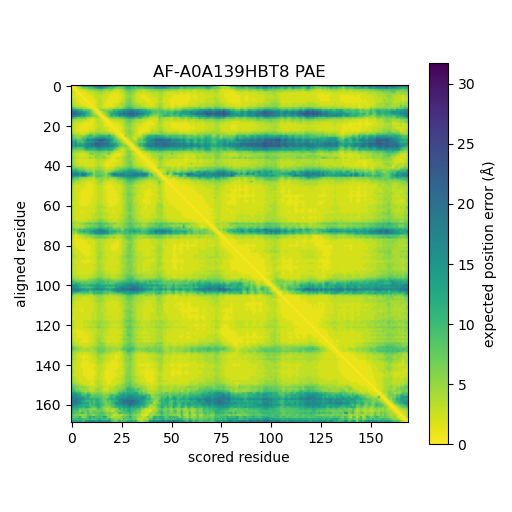1
ATOM 768 O O . GLU A 1 101 ? 14.891 10.017 7.367 1.00 73.62 101 GLU A O 1
ATOM 773 N N . TYR A 1 102 ? 14.047 7.963 7.651 1.00 72.19 102 TYR A N 1
ATOM 774 C CA . TYR A 1 102 ? 14.277 7.549 6.264 1.00 72.19 102 TYR A CA 1
ATOM 775 C C . TYR A 1 102 ? 13.787 8.621 5.276 1.00 72.19 102 TYR A C 1
ATOM 777 O O . TYR A 1 102 ? 12.593 8.906 5.190 1.00 72.19 102 TYR A O 1
ATOM 785 N N . GLU A 1 103 ? 14.719 9.203 4.517 1.00 62.50 103 GLU A N 1
ATOM 786 C CA . GLU A 1 103 ? 14.461 10.374 3.665 1.00 62.50 103 GLU A CA 1
ATOM 787 C C . GLU A 1 103 ? 13.648 10.046 2.399 1.00 62.50 103 GLU A C 1
ATOM 789 O O . GLU A 1 103 ? 13.298 10.937 1.627 1.00 62.50 103 GLU A O 1
ATOM 794 N N . GLY A 1 104 ? 13.327 8.770 2.161 1.00 74.50 104 GLY A N 1
ATOM 795 C CA . GLY A 1 104 ? 12.531 8.362 1.009 1.00 74.50 104 GLY A CA 1
ATOM 796 C C . GLY A 1 104 ? 11.110 8.921 1.073 1.00 74.50 104 GLY A C 1
ATOM 797 O O . GLY A 1 104 ? 10.320 8.543 1.941 1.00 74.50 104 GLY A O 1
ATOM 798 N N . THR A 1 105 ? 10.770 9.768 0.099 1.00 78.38 105 THR A N 1
ATOM 799 C CA . THR A 1 105 ? 9.496 10.501 0.009 1.00 78.38 105 THR A CA 1
ATOM 800 C C . THR A 1 105 ? 8.264 9.600 0.123 1.00 78.38 105 THR A C 1
ATOM 802 O O . THR A 1 105 ? 7.331 9.946 0.844 1.00 78.38 105 THR A O 1
ATOM 805 N N . ARG A 1 106 ? 8.268 8.412 -0.501 1.00 88.12 106 ARG A N 1
ATOM 806 C CA . ARG A 1 106 ? 7.130 7.472 -0.439 1.00 88.12 106 ARG A CA 1
ATOM 807 C C . ARG A 1 106 ? 6.893 6.884 0.949 1.00 88.12 106 ARG A C 1
ATOM 809 O O . ARG A 1 106 ? 5.745 6.744 1.348 1.00 88.12 106 ARG A O 1
ATOM 816 N N . VAL A 1 107 ? 7.948 6.557 1.704 1.00 91.69 107 VAL A N 1
ATOM 817 C CA . VAL A 1 107 ? 7.782 5.994 3.058 1.00 91.69 107 VAL A CA 1
ATOM 818 C C . VAL A 1 107 ? 7.137 7.031 3.971 1.00 91.69 107 VAL A C 1
ATOM 820 O O . VAL A 1 107 ? 6.174 6.713 4.663 1.00 91.69 107 VAL A O 1
ATOM 823 N N . ARG A 1 108 ? 7.619 8.280 3.919 1.00 91.56 108 ARG A N 1
ATOM 824 C CA . ARG A 1 108 ? 7.008 9.394 4.654 1.00 91.56 108 ARG A CA 1
ATOM 825 C C . ARG A 1 108 ? 5.553 9.604 4.252 1.00 91.56 108 ARG A C 1
ATOM 827 O O . ARG A 1 108 ? 4.698 9.613 5.127 1.00 91.56 108 ARG A O 1
ATOM 834 N N . ARG A 1 109 ? 5.265 9.657 2.947 1.00 92.38 109 ARG A N 1
ATOM 835 C CA . ARG A 1 109 ? 3.897 9.809 2.433 1.00 92.38 109 ARG A CA 1
ATOM 836 C C . ARG A 1 109 ? 2.968 8.692 2.922 1.00 92.38 109 ARG A C 1
ATOM 838 O O . ARG A 1 109 ? 1.850 8.965 3.337 1.00 92.38 109 ARG A O 1
ATOM 845 N N . VAL A 1 110 ? 3.420 7.436 2.914 1.00 95.06 110 VAL A N 1
ATOM 846 C CA . VAL A 1 110 ? 2.648 6.291 3.433 1.00 95.06 110 VAL A CA 1
ATOM 847 C C . VAL A 1 110 ? 2.347 6.435 4.927 1.00 95.06 110 VAL A C 1
ATOM 849 O O . VAL A 1 110 ? 1.231 6.143 5.354 1.00 95.06 110 VAL A O 1
ATOM 852 N N . VAL A 1 111 ? 3.316 6.893 5.724 1.00 95.19 111 VAL A N 1
ATOM 853 C CA . VAL A 1 111 ? 3.109 7.137 7.160 1.00 95.19 111 VAL A CA 1
ATOM 854 C C . VAL A 1 111 ? 2.123 8.285 7.382 1.00 95.19 111 VAL A C 1
ATOM 856 O O . VAL A 1 111 ? 1.178 8.108 8.145 1.00 95.19 111 VAL A O 1
ATOM 859 N N . GLU A 1 112 ? 2.276 9.398 6.665 1.00 95.19 112 GLU A N 1
ATOM 860 C CA . GLU A 1 112 ? 1.371 10.555 6.730 1.00 95.19 112 GLU A CA 1
ATOM 861 C C . GLU A 1 112 ? -0.076 10.159 6.375 1.00 95.19 112 GLU A C 1
ATOM 863 O O . GLU A 1 112 ? -1.007 10.509 7.096 1.00 95.19 112 GLU A O 1
ATOM 868 N N . MET A 1 113 ? -0.283 9.345 5.331 1.00 96.62 113 MET A N 1
ATOM 869 C CA . MET A 1 113 ? -1.615 8.827 4.979 1.00 96.62 113 MET A CA 1
ATOM 870 C C . MET A 1 113 ? -2.181 7.886 6.052 1.00 96.62 113 MET A C 1
ATOM 872 O O . MET A 1 113 ? -3.373 7.929 6.349 1.00 96.62 113 MET A O 1
ATOM 876 N N . ALA A 1 114 ? -1.348 7.046 6.675 1.00 96.88 114 ALA A N 1
ATOM 877 C CA . ALA A 1 114 ? -1.788 6.185 7.774 1.00 96.88 114 ALA A CA 1
ATOM 878 C C . ALA A 1 114 ? -2.210 6.993 9.014 1.00 96.88 114 AL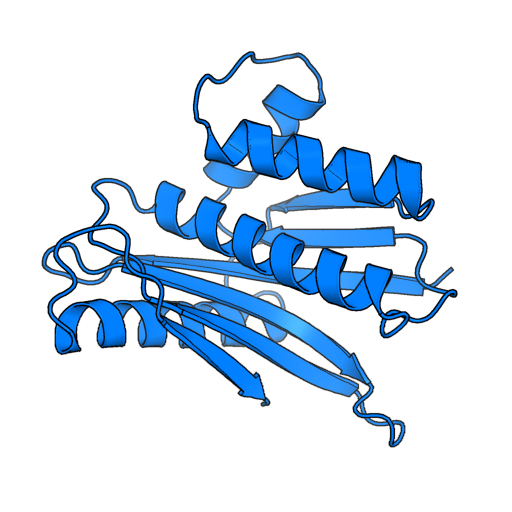A A C 1
ATOM 880 O O . ALA A 1 114 ? -3.171 6.629 9.695 1.00 96.88 114 ALA A O 1
ATOM 881 N N . GLU A 1 115 ? -1.500 8.082 9.307 1.00 96.25 115 GLU A N 1
ATOM 882 C CA . GLU A 1 115 ? -1.840 9.021 10.378 1.00 96.25 115 GLU A CA 1
ATOM 883 C C . GLU A 1 115 ? -3.115 9.803 10.060 1.00 96.25 115 GLU A C 1
ATOM 885 O O . GLU A 1 115 ? -3.958 9.954 10.944 1.00 96.25 115 GLU A O 1
ATOM 890 N N . GLN A 1 116 ? -3.307 10.213 8.803 1.00 96.44 116 GLN A N 1
ATOM 891 C CA . GLN A 1 116 ? -4.548 10.830 8.337 1.00 96.44 116 GLN A CA 1
ATOM 892 C C . GLN A 1 116 ? -5.747 9.893 8.546 1.00 96.44 116 GLN A C 1
ATOM 894 O O . GLN A 1 116 ? -6.747 10.299 9.135 1.00 96.44 116 GLN A O 1
ATOM 899 N N . VAL A 1 117 ? -5.632 8.619 8.146 1.00 95.69 117 VAL A N 1
ATOM 900 C CA . VAL A 1 117 ? -6.697 7.616 8.334 1.00 95.69 117 VAL A CA 1
ATOM 901 C C . VAL A 1 117 ? -7.094 7.484 9.811 1.00 95.69 117 VAL A C 1
ATOM 903 O O . VAL A 1 117 ? -8.281 7.421 10.141 1.00 95.69 117 VAL A O 1
ATOM 906 N N . LEU A 1 118 ? -6.115 7.494 10.718 1.00 95.94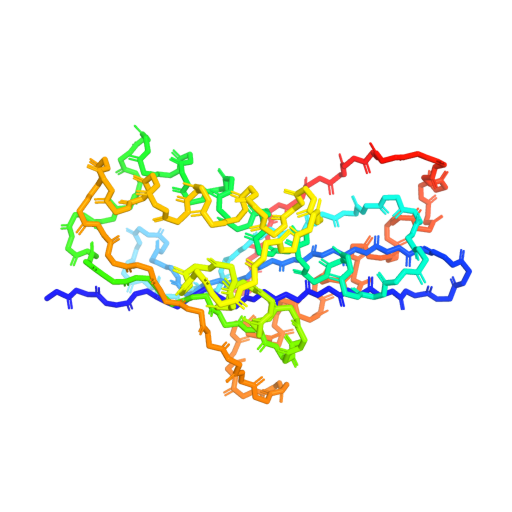 118 LEU A N 1
ATOM 907 C CA . LEU A 1 118 ? -6.382 7.457 12.154 1.00 95.94 118 LEU A CA 1
ATOM 908 C C . LEU A 1 118 ? -7.016 8.760 12.662 1.00 95.94 118 LEU A C 1
ATOM 910 O O . LEU A 1 118 ? -7.989 8.706 13.411 1.00 95.94 118 LEU A O 1
ATOM 914 N N . GLY A 1 119 ? -6.458 9.912 12.290 1.00 95.94 119 GLY A N 1
ATOM 915 C CA . GLY A 1 119 ? -6.863 11.218 12.809 1.00 95.94 119 GLY A CA 1
ATOM 916 C C . GLY A 1 119 ? -8.241 11.671 12.332 1.00 95.94 119 GLY A C 1
ATOM 917 O O . GLY A 1 119 ? -9.007 12.219 13.120 1.00 95.94 119 GLY A O 1
ATOM 918 N N . GLU A 1 120 ? -8.569 11.419 11.065 1.00 95.19 120 GLU A N 1
ATOM 919 C CA . GLU A 1 120 ? -9.814 11.886 10.446 1.00 95.19 120 GLU A CA 1
ATOM 920 C C . GLU A 1 120 ? -10.951 10.866 10.561 1.00 95.19 120 GLU A C 1
ATOM 922 O O . GLU A 1 120 ? -12.106 11.254 10.734 1.00 95.19 120 GLU A O 1
ATOM 927 N N . TYR A 1 121 ? -10.636 9.567 10.517 1.00 92.81 121 TYR A N 1
ATOM 928 C CA . TYR A 1 121 ? -11.648 8.506 10.450 1.00 92.81 121 TYR A CA 1
ATOM 929 C C . TYR A 1 121 ? -11.665 7.597 11.684 1.00 92.81 121 TYR A C 1
ATOM 931 O O . TYR A 1 121 ? -12.555 6.758 11.814 1.00 92.81 121 TYR A O 1
ATOM 939 N N . GLY A 1 122 ? -10.709 7.741 12.609 1.00 93.31 122 GLY A N 1
ATOM 940 C CA . GLY A 1 122 ? -10.633 6.912 13.816 1.00 93.31 122 GLY A CA 1
ATOM 941 C C . GLY A 1 122 ? -10.282 5.446 13.539 1.00 93.31 122 GLY A C 1
ATOM 942 O O . GLY A 1 122 ? -10.540 4.585 14.381 1.00 93.31 122 GLY A O 1
ATOM 943 N N . ILE A 1 123 ? -9.714 5.147 12.366 1.00 94.56 123 ILE A N 1
ATOM 944 C CA . ILE A 1 123 ? -9.394 3.784 11.933 1.00 94.56 123 ILE A CA 1
ATOM 945 C C . ILE A 1 123 ? -7.918 3.496 12.200 1.00 94.56 123 ILE A C 1
ATOM 947 O O . ILE A 1 123 ? -7.024 4.197 11.730 1.00 94.56 123 ILE A O 1
ATOM 951 N N . VAL A 1 124 ? -7.639 2.417 12.930 1.00 95.75 124 VAL A N 1
ATOM 952 C CA . VAL A 1 124 ? -6.261 1.991 13.190 1.00 95.75 124 VAL A CA 1
ATOM 953 C C . VAL A 1 124 ? -5.684 1.315 11.951 1.00 95.75 124 VAL A C 1
ATOM 955 O O . VAL A 1 124 ? -6.261 0.366 11.427 1.00 95.75 124 VAL A O 1
ATOM 958 N N . VAL A 1 125 ? -4.501 1.747 11.517 1.00 97.00 125 VAL A N 1
ATOM 959 C CA . VAL A 1 125 ? -3.764 1.094 10.427 1.00 97.00 125 VAL A CA 1
ATOM 960 C C . VAL A 1 125 ? -2.577 0.307 10.973 1.00 97.00 125 VAL A C 1
ATOM 962 O O . VAL A 1 125 ? -1.838 0.805 11.830 1.00 97.00 125 VAL A O 1
ATOM 965 N N . SER A 1 126 ? -2.355 -0.911 10.475 1.00 96.81 126 SER A N 1
ATOM 966 C CA . SER A 1 126 ? -1.143 -1.689 10.754 1.00 96.81 126 SER A CA 1
ATOM 967 C C . SER A 1 126 ? -0.479 -2.212 9.481 1.00 96.81 126 SER A C 1
ATOM 969 O O . SER A 1 126 ? -1.158 -2.495 8.498 1.00 96.81 126 SER A O 1
ATOM 971 N N . PHE A 1 127 ? 0.850 -2.337 9.511 1.00 97.38 127 PHE A N 1
ATOM 972 C CA . PHE A 1 127 ? 1.657 -2.858 8.408 1.00 97.38 127 PHE A CA 1
ATOM 973 C C . PHE A 1 127 ? 2.284 -4.177 8.831 1.00 97.38 127 PHE A C 1
ATOM 975 O O . PHE A 1 127 ? 3.000 -4.231 9.837 1.00 97.38 127 PHE A O 1
ATOM 982 N N . ARG A 1 128 ? 2.021 -5.246 8.079 1.00 96.25 128 ARG A N 1
ATOM 983 C CA . ARG A 1 128 ? 2.503 -6.587 8.411 1.00 96.25 128 ARG A CA 1
ATOM 984 C C . ARG A 1 128 ? 3.200 -7.214 7.222 1.00 96.25 128 ARG A C 1
ATOM 986 O O . ARG A 1 128 ? 2.689 -7.213 6.107 1.00 96.25 128 ARG A O 1
ATOM 993 N N . TRP A 1 129 ? 4.348 -7.811 7.498 1.00 97.00 129 TRP A N 1
ATOM 994 C CA . TRP A 1 129 ? 4.971 -8.702 6.543 1.00 97.00 129 TRP A CA 1
ATOM 995 C C . TRP A 1 129 ? 4.264 -10.055 6.584 1.00 97.00 129 TRP A C 1
ATOM 997 O O . TRP A 1 129 ? 4.041 -10.612 7.664 1.00 97.00 129 TRP A O 1
ATOM 1007 N N . VAL A 1 130 ? 3.933 -10.586 5.415 1.00 95.25 130 VAL A N 1
ATOM 1008 C CA . VAL A 1 130 ? 3.414 -11.945 5.257 1.00 95.25 130 VAL A CA 1
ATOM 1009 C C . VAL A 1 130 ? 4.192 -12.643 4.155 1.00 95.25 130 VAL A C 1
ATOM 1011 O O . VAL A 1 130 ? 4.599 -12.028 3.177 1.00 95.25 130 VAL A O 1
ATOM 1014 N N . ARG A 1 131 ? 4.418 -13.949 4.286 1.00 93.12 131 ARG A N 1
ATOM 1015 C CA . ARG A 1 131 ? 5.075 -14.705 3.214 1.00 93.12 131 ARG A CA 1
ATOM 1016 C C . ARG A 1 131 ? 4.204 -14.668 1.951 1.00 93.12 131 ARG A C 1
ATOM 1018 O O . ARG A 1 131 ? 2.986 -14.764 2.063 1.00 93.12 131 ARG A O 1
ATOM 1025 N N . ARG A 1 132 ? 4.827 -14.583 0.772 1.00 87.88 132 ARG A N 1
ATOM 1026 C CA . ARG A 1 132 ? 4.143 -14.658 -0.529 1.00 87.88 132 ARG A CA 1
ATOM 1027 C C . ARG A 1 132 ? 3.180 -15.848 -0.612 1.00 87.88 132 ARG A C 1
ATOM 1029 O O . ARG A 1 132 ? 3.498 -16.931 -0.113 1.00 87.88 132 ARG A O 1
ATOM 1036 N N . ASN A 1 133 ? 2.048 -15.652 -1.289 1.00 83.56 133 ASN A N 1
ATOM 1037 C CA . ASN A 1 133 ? 1.000 -16.649 -1.543 1.00 83.56 133 ASN A CA 1
ATOM 1038 C C . ASN A 1 133 ? 0.312 -17.215 -0.288 1.00 83.56 133 ASN A C 1
ATOM 1040 O O . ASN A 1 133 ? -0.176 -18.346 -0.316 1.00 83.56 133 ASN A O 1
ATOM 1044 N N . THR A 1 134 ? 0.257 -16.458 0.813 1.00 88.31 134 THR A N 1
ATOM 1045 C CA . THR A 1 134 ? -0.420 -16.909 2.048 1.00 88.31 134 THR A CA 1
ATOM 1046 C C . THR A 1 134 ? -1.879 -16.480 2.153 1.00 88.31 134 THR A C 1
ATOM 1048 O O . THR A 1 134 ? -2.640 -17.120 2.877 1.00 88.31 134 THR A O 1
ATOM 1051 N N . LEU A 1 135 ? -2.281 -15.439 1.423 1.00 90.19 135 LEU A N 1
ATOM 1052 C CA . LEU A 1 135 ? -3.648 -14.922 1.386 1.00 90.19 135 LEU A CA 1
ATOM 1053 C C . LEU A 1 135 ? -4.169 -14.908 -0.060 1.00 90.19 135 LEU A C 1
ATOM 1055 O O . LEU A 1 135 ? -3.372 -14.653 -0.966 1.00 90.19 135 LEU A O 1
ATOM 1059 N N . PRO A 1 136 ? -5.472 -15.150 -0.302 1.00 91.31 136 PRO A N 1
ATOM 1060 C CA . PRO A 1 136 ? -6.052 -15.061 -1.643 1.00 91.31 136 PRO A CA 1
ATOM 1061 C C . PRO A 1 136 ? -5.817 -13.698 -2.308 1.00 91.31 136 PRO A C 1
ATOM 1063 O O . PRO A 1 136 ? -5.394 -13.640 -3.457 1.00 91.31 136 PRO A O 1
ATOM 1066 N N . GLU A 1 137 ? -5.982 -12.602 -1.565 1.00 92.19 137 GLU A N 1
ATOM 1067 C CA . GLU A 1 137 ? -5.788 -11.236 -2.075 1.00 92.19 137 GLU A CA 1
ATOM 1068 C C . GLU A 1 137 ? -4.330 -11.006 -2.475 1.00 92.19 137 GLU A C 1
ATOM 1070 O O . GLU A 1 137 ? -4.042 -10.268 -3.408 1.00 92.19 137 GLU A O 1
ATOM 1075 N N . GLN A 1 138 ? -3.389 -11.663 -1.798 1.00 93.44 138 GLN A N 1
ATOM 1076 C CA . GLN A 1 138 ? -1.976 -11.543 -2.132 1.00 93.44 138 GLN A CA 1
ATOM 1077 C C . GLN A 1 138 ? -1.643 -12.215 -3.468 1.00 93.44 138 GLN A C 1
ATOM 1079 O O . GLN A 1 138 ? -0.802 -11.708 -4.200 1.00 93.44 138 GLN A O 1
ATOM 1084 N N . GLN A 1 139 ? -2.299 -13.332 -3.795 1.00 93.62 139 GLN A N 1
ATOM 1085 C CA . GLN A 1 139 ? -2.109 -14.000 -5.087 1.00 93.62 139 GLN A CA 1
ATOM 1086 C C . GLN A 1 139 ? -2.611 -13.116 -6.234 1.00 93.62 139 GLN A C 1
ATOM 1088 O O . GLN A 1 139 ? -1.945 -12.998 -7.261 1.00 93.62 139 GLN A O 1
ATOM 1093 N N . ASP A 1 140 ? -3.750 -12.450 -6.031 1.00 94.62 140 ASP A N 1
ATOM 1094 C CA . ASP A 1 140 ? -4.301 -11.508 -7.004 1.00 94.62 140 ASP A CA 1
ATOM 1095 C C . ASP A 1 140 ? -3.450 -10.241 -7.122 1.00 94.62 140 ASP A C 1
ATOM 1097 O O . ASP A 1 140 ? -3.161 -9.808 -8.236 1.00 94.62 140 ASP A O 1
ATOM 1101 N N . ALA A 1 141 ? -2.993 -9.674 -6.001 1.00 94.56 141 ALA A N 1
ATOM 1102 C CA . ALA A 1 141 ? -2.083 -8.533 -6.011 1.00 94.56 141 ALA A CA 1
ATOM 1103 C C . ALA A 1 141 ? -0.789 -8.855 -6.780 1.00 94.56 141 ALA A C 1
ATOM 1105 O O . ALA A 1 141 ? -0.411 -8.081 -7.654 1.00 94.56 141 ALA A O 1
ATOM 1106 N N . ASP A 1 142 ? -0.172 -10.018 -6.544 1.00 94.31 142 ASP A N 1
ATOM 1107 C CA . ASP A 1 142 ? 1.017 -10.475 -7.279 1.00 94.31 142 ASP A CA 1
ATOM 1108 C C . ASP A 1 142 ? 0.742 -10.635 -8.781 1.00 94.31 142 ASP A C 1
ATOM 1110 O O . ASP A 1 142 ? 1.449 -10.083 -9.630 1.00 94.31 142 ASP A O 1
ATOM 1114 N N . ALA A 1 143 ? -0.333 -11.335 -9.151 1.00 93.94 143 ALA A N 1
ATOM 1115 C CA . ALA A 1 143 ? -0.707 -11.498 -10.555 1.00 93.94 143 ALA A CA 1
ATOM 1116 C C . ALA A 1 143 ? -0.927 -10.141 -11.250 1.00 93.94 143 ALA A C 1
ATOM 1118 O O . ALA A 1 143 ? -0.459 -9.919 -12.371 1.00 93.94 143 ALA A O 1
ATOM 1119 N N . TRP A 1 144 ? -1.604 -9.210 -10.578 1.00 94.75 144 TRP A N 1
ATOM 1120 C CA . TRP A 1 144 ? -1.920 -7.894 -11.125 1.00 94.75 144 TRP A CA 1
ATOM 1121 C C . TRP A 1 144 ? -0.723 -6.941 -11.144 1.00 94.75 144 TRP A C 1
ATOM 1123 O O . TRP A 1 144 ? -0.631 -6.122 -12.058 1.00 94.75 144 TRP A O 1
ATOM 1133 N N . ALA A 1 145 ? 0.216 -7.051 -10.204 1.00 93.62 145 ALA A N 1
ATOM 1134 C CA . ALA A 1 145 ? 1.467 -6.299 -10.235 1.00 93.62 145 ALA A CA 1
ATOM 1135 C C . ALA A 1 145 ? 2.346 -6.742 -11.417 1.00 93.62 145 ALA A C 1
ATOM 1137 O O . ALA A 1 145 ? 2.911 -5.902 -12.121 1.00 93.62 145 ALA A O 1
ATOM 1138 N N . ASN A 1 146 ? 2.397 -8.047 -11.709 1.00 92.00 146 ASN A N 1
ATOM 1139 C CA . ASN A 1 146 ? 3.076 -8.572 -12.900 1.00 92.00 146 ASN A CA 1
ATOM 1140 C C . ASN A 1 146 ? 2.405 -8.109 -14.206 1.00 92.00 146 ASN A C 1
ATOM 1142 O O . ASN A 1 146 ? 3.090 -7.706 -15.150 1.00 92.00 146 ASN A O 1
ATOM 1146 N N . GLU A 1 147 ? 1.070 -8.095 -14.258 1.00 91.94 147 GLU A N 1
ATOM 1147 C CA . GLU A 1 147 ? 0.323 -7.508 -15.380 1.00 91.94 147 GLU A CA 1
ATOM 1148 C C . GLU A 1 147 ? 0.636 -6.013 -15.538 1.00 91.94 147 GLU A C 1
ATOM 1150 O O . GLU A 1 147 ? 0.912 -5.551 -16.643 1.00 91.94 147 GLU A O 1
ATOM 1155 N N . ALA A 1 148 ? 0.665 -5.251 -14.443 1.00 90.31 148 ALA A N 1
ATOM 1156 C CA . ALA A 1 148 ? 1.025 -3.837 -14.462 1.00 90.31 148 ALA A CA 1
ATOM 1157 C C . ALA A 1 148 ? 2.450 -3.594 -14.974 1.00 90.31 148 ALA A C 1
ATOM 1159 O O . ALA A 1 148 ? 2.678 -2.668 -15.752 1.00 90.31 148 ALA A O 1
ATOM 1160 N N . SER A 1 149 ? 3.403 -4.435 -14.575 1.00 89.75 149 SER A N 1
ATOM 1161 C CA . SER A 1 149 ? 4.774 -4.365 -15.079 1.00 89.75 149 SER A CA 1
ATOM 1162 C C . SER A 1 149 ? 4.834 -4.676 -16.580 1.00 89.75 149 SER A C 1
ATOM 1164 O O . SER A 1 149 ? 5.536 -3.994 -17.324 1.00 89.75 149 SER A O 1
ATOM 1166 N N . SER A 1 150 ? 4.016 -5.619 -17.054 1.00 88.56 150 SER A N 1
ATOM 1167 C CA . SER A 1 150 ? 3.862 -5.912 -18.486 1.00 88.56 150 SER A CA 1
ATOM 1168 C C . SER A 1 150 ? 3.311 -4.716 -19.264 1.00 88.56 150 SER A C 1
ATOM 1170 O O . SER A 1 150 ? 3.869 -4.340 -20.291 1.00 88.56 150 SER A O 1
ATOM 1172 N N . LEU A 1 151 ? 2.282 -4.051 -18.731 1.00 86.12 151 LEU A N 1
ATOM 1173 C CA . LEU A 1 151 ? 1.721 -2.832 -19.323 1.00 86.12 151 LEU A CA 1
ATOM 1174 C C . LEU A 1 151 ? 2.751 -1.694 -19.384 1.00 86.12 151 LEU A C 1
ATOM 1176 O O . LEU A 1 151 ? 2.795 -0.966 -20.372 1.00 86.12 151 LEU A O 1
ATOM 1180 N N . SER A 1 152 ? 3.590 -1.540 -18.356 1.00 84.12 152 SER A N 1
ATOM 1181 C CA . SER A 1 152 ? 4.674 -0.545 -18.347 1.00 84.12 152 SER A CA 1
ATOM 1182 C C . SER A 1 152 ? 5.638 -0.746 -19.523 1.00 84.12 152 SER A C 1
ATOM 1184 O O . SER A 1 152 ? 5.992 0.214 -20.213 1.00 84.12 152 SER A O 1
ATOM 1186 N N . TRP A 1 153 ? 5.985 -2.005 -19.811 1.00 82.25 153 TRP A N 1
ATOM 1187 C CA . TRP A 1 153 ? 6.814 -2.373 -20.958 1.00 82.25 153 TRP A CA 1
ATOM 1188 C C . TRP A 1 153 ? 6.112 -2.114 -22.301 1.00 82.25 153 TRP A C 1
ATOM 1190 O O . TRP A 1 153 ? 6.687 -1.468 -23.175 1.00 82.25 153 TRP A O 1
ATOM 1200 N N . GLU A 1 154 ? 4.860 -2.559 -22.455 1.00 82.44 154 GLU A N 1
ATOM 1201 C CA . GLU A 1 154 ? 4.072 -2.385 -23.688 1.00 82.44 154 GLU A CA 1
ATOM 1202 C C . GLU A 1 154 ? 3.869 -0.912 -24.062 1.00 82.44 154 GLU A C 1
ATOM 1204 O O . GLU A 1 154 ? 3.908 -0.549 -25.239 1.00 82.44 154 GLU A O 1
ATOM 1209 N N . HIS A 1 155 ? 3.656 -0.059 -23.060 1.00 78.19 155 HIS A N 1
ATOM 1210 C CA . HIS A 1 155 ? 3.426 1.370 -23.254 1.00 78.19 155 HIS A CA 1
ATOM 1211 C C . HIS A 1 155 ? 4.718 2.195 -23.321 1.00 78.19 155 HIS A C 1
ATOM 1213 O O . HIS A 1 155 ? 4.641 3.400 -23.560 1.00 78.19 155 HIS A O 1
ATOM 1219 N N . GLY A 1 156 ? 5.889 1.569 -23.146 1.00 72.50 156 GLY A N 1
ATOM 1220 C CA . GLY A 1 156 ? 7.188 2.230 -23.253 1.00 72.50 156 GLY A CA 1
ATOM 1221 C C . GLY A 1 156 ? 7.334 3.415 -22.301 1.00 72.50 156 GLY A C 1
ATOM 1222 O O . GLY A 1 156 ? 7.824 4.465 -22.715 1.00 72.50 156 GLY A O 1
ATOM 1223 N N . LEU A 1 157 ? 6.858 3.281 -21.057 1.00 70.19 157 LEU A N 1
ATOM 1224 C CA . LEU A 1 157 ? 6.876 4.378 -20.088 1.00 70.19 157 LEU A CA 1
ATOM 1225 C C . LEU A 1 157 ? 8.320 4.848 -19.845 1.00 70.19 157 LEU A C 1
ATOM 1227 O O . LEU A 1 157 ? 9.181 4.058 -19.469 1.00 70.19 157 LEU A O 1
ATOM 1231 N N . VAL A 1 158 ? 8.579 6.138 -20.076 1.00 62.88 158 VAL A N 1
ATOM 1232 C CA . VAL A 1 158 ? 9.926 6.749 -20.010 1.00 62.88 158 VAL A CA 1
ATOM 1233 C C . VAL A 1 158 ? 10.146 7.600 -18.752 1.00 62.88 158 VAL A C 1
ATOM 1235 O O . VAL A 1 158 ? 11.285 7.848 -18.372 1.00 62.88 158 VAL A O 1
ATOM 1238 N N . GLU A 1 159 ? 9.064 8.014 -18.092 1.00 63.31 159 GLU A N 1
ATOM 1239 C CA . GLU A 1 159 ? 9.019 8.794 -16.845 1.00 63.31 159 GLU A CA 1
ATOM 1240 C C . GLU A 1 159 ? 7.806 8.349 -16.028 1.00 63.31 159 GLU A C 1
ATOM 1242 O O . GLU A 1 159 ? 6.943 7.674 -16.594 1.00 63.31 159 GLU A O 1
ATOM 1247 N N . GLU A 1 160 ? 7.730 8.706 -14.731 1.00 61.22 160 GLU A N 1
ATOM 1248 C CA . GLU A 1 160 ? 6.649 8.304 -13.810 1.00 61.22 160 GLU A CA 1
ATOM 1249 C C . GLU A 1 160 ? 5.265 8.680 -14.353 1.00 61.22 160 GLU A C 1
ATOM 1251 O O . GLU A 1 160 ? 4.710 9.742 -14.089 1.00 61.22 160 GLU A O 1
ATOM 1256 N N . GLN A 1 161 ? 4.706 7.768 -15.138 1.00 59.34 161 GLN A N 1
ATOM 1257 C CA . GLN A 1 161 ? 3.393 7.850 -15.736 1.00 59.34 161 GLN A CA 1
ATOM 1258 C C . GLN A 1 161 ? 2.607 6.651 -15.245 1.00 59.34 161 GLN A C 1
ATOM 1260 O O . GLN A 1 161 ? 3.072 5.514 -15.259 1.00 59.34 161 GLN A O 1
ATOM 1265 N N . THR A 1 162 ? 1.420 6.942 -14.739 1.00 64.38 162 THR A N 1
ATOM 1266 C CA . THR A 1 162 ? 0.588 5.984 -14.029 1.00 64.38 162 THR A CA 1
ATOM 1267 C C . THR A 1 162 ? -0.586 5.586 -14.907 1.00 64.38 162 THR A C 1
ATOM 1269 O O . THR A 1 162 ? -1.395 6.431 -15.288 1.00 64.38 162 THR A O 1
ATOM 1272 N N . ILE A 1 163 ? -0.709 4.290 -15.194 1.00 72.94 163 ILE A N 1
ATOM 1273 C CA . ILE A 1 163 ? -1.917 3.718 -15.801 1.00 72.94 163 ILE A CA 1
ATOM 1274 C C . ILE A 1 163 ? -2.595 2.848 -14.752 1.00 72.94 163 ILE A C 1
ATOM 1276 O O . ILE A 1 163 ? -2.089 1.775 -14.427 1.00 72.94 163 ILE A O 1
ATOM 1280 N N . THR A 1 164 ? -3.743 3.299 -14.246 1.00 79.62 164 THR A N 1
ATOM 1281 C CA . THR A 1 164 ? -4.495 2.599 -13.196 1.00 79.62 164 THR A CA 1
ATOM 1282 C C . THR A 1 164 ? -5.689 1.839 -13.777 1.00 79.62 164 THR A C 1
ATOM 1284 O O . THR A 1 164 ? -6.452 2.393 -14.571 1.00 79.62 164 THR A O 1
ATOM 1287 N N . ARG A 1 165 ? -5.899 0.579 -13.369 1.00 79.06 165 ARG A N 1
ATOM 1288 C CA . ARG A 1 165 ? -7.079 -0.228 -13.751 1.00 79.06 165 ARG A CA 1
ATOM 1289 C C . ARG A 1 165 ? -7.686 -0.938 -12.546 1.00 79.06 165 ARG A C 1
ATOM 1291 O O . ARG A 1 165 ? -6.959 -1.508 -11.741 1.00 79.06 165 ARG A O 1
ATOM 1298 N N . ARG A 1 166 ? -9.021 -0.953 -12.459 1.00 83.50 166 ARG A N 1
ATOM 1299 C CA . ARG A 1 166 ? -9.767 -1.721 -11.447 1.00 83.50 166 ARG A CA 1
ATOM 1300 C C . ARG A 1 166 ? -9.879 -3.191 -11.857 1.00 83.50 166 ARG A C 1
ATOM 1302 O O . ARG A 1 166 ? -10.185 -3.477 -13.014 1.00 83.50 166 ARG A O 1
ATOM 1309 N N . LYS A 1 167 ? -9.708 -4.105 -10.903 1.00 86.06 167 LYS A N 1
ATOM 1310 C CA . LYS A 1 167 ? -9.762 -5.561 -11.096 1.00 86.06 167 LYS A CA 1
ATOM 1311 C C . LYS A 1 167 ? -10.792 -6.212 -10.165 1.00 86.06 167 LYS A C 1
ATOM 1313 O O . LYS A 1 167 ? -11.164 -5.639 -9.135 1.00 86.06 167 LYS A O 1
ATOM 1318 N N . ARG A 1 168 ? -11.300 -7.374 -10.582 1.00 78.56 168 ARG A N 1
ATOM 1319 C CA . ARG A 1 168 ? -12.242 -8.231 -9.846 1.00 78.56 168 ARG A CA 1
ATOM 1320 C C . ARG A 1 168 ? -11.927 -9.691 -10.181 1.00 78.56 168 ARG A C 1
ATOM 1322 O O . ARG A 1 168 ? -11.759 -9.974 -11.369 1.00 78.56 168 ARG A O 1
ATOM 1329 N N . SER A 1 169 ? -11.893 -10.553 -9.169 1.00 75.69 169 SER A N 1
ATOM 1330 C CA . SER A 1 169 ? -11.727 -12.011 -9.302 1.00 75.69 169 SER A CA 1
ATOM 1331 C C . SER A 1 169 ? -13.041 -12.758 -9.096 1.00 75.69 169 SER A C 1
ATOM 1333 O O . 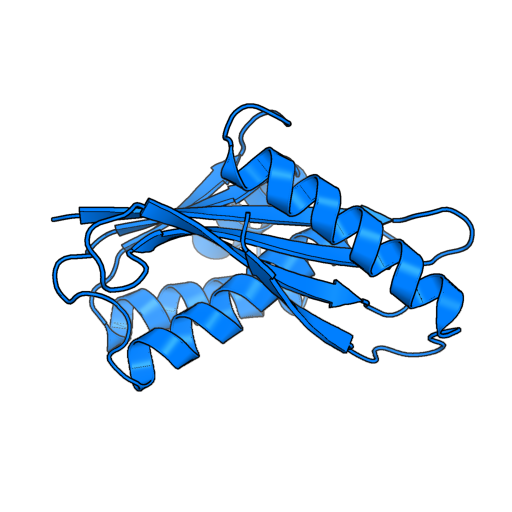SER A 1 169 ? -13.928 -12.226 -8.378 1.00 75.69 169 SER A O 1
#

Nearest PDB structures (foldseek):
  7ygn-assembly1_A  TM=6.178E-01  e=2.237E-02  Mus musculus
  2qiy-assembly1_A  TM=3.982E-01  e=8.565E+00  Saccharomyces cerevisiae

Foldseek 3Di:
DDEWEKEKAKDADPPQFIKIKIWTFDDPVPPDTWIKIKIKTWAGDPDRLVRRLVRLVRVLVVVVVCVVVVVDPLVAQEYEYEYQPPVNLVLLVCVLVVVDPPVDPSSVVSNVSQVCCCPVNVHHYHYDYDHQPPDPRSVVRVVRRVVSSVVNVVVVHPHTDIDMDMDID

Secondary structure (DSSP, 8-state):
-EEEEEEEEEEE-STT-EEEEEEEEEE-SSS-EEEEEEEEEE---S-HHHHHHHHHHHHHHHHHHHHHTT-S-TTEEEEEEEES-HHHHHHHHHHHTTS-----HHHHHHHHHHHHHHHHH--EEEEEE--TTSSHHHHHHHHHHHHHHHHHHHTT--SS--EEEEEE-